Protein AF-A0A2E7UWE5-F1 (afdb_monomer_lite)

Structure (mmCIF, N/CA/C/O backbone):
data_AF-A0A2E7UWE5-F1
#
_entry.id   AF-A0A2E7UWE5-F1
#
loop_
_atom_site.group_PDB
_atom_site.id
_atom_site.type_symbol
_atom_site.label_atom_id
_atom_site.label_alt_id
_atom_site.label_comp_id
_atom_site.label_asym_id
_atom_site.label_entity_id
_atom_site.label_seq_id
_atom_site.pdbx_PDB_ins_code
_atom_site.Cartn_x
_atom_site.Cartn_y
_atom_site.Cartn_z
_atom_site.occupancy
_atom_site.B_iso_or_equiv
_atom_site.auth_seq_id
_atom_site.auth_comp_id
_atom_site.auth_asym_id
_atom_site.auth_atom_id
_atom_site.pdbx_PDB_model_num
ATOM 1 N N . MET A 1 1 ? -16.857 7.565 16.656 1.00 68.12 1 MET A N 1
ATOM 2 C CA . MET A 1 1 ? -16.048 6.486 16.049 1.00 68.12 1 MET A CA 1
ATOM 3 C C . MET A 1 1 ? -14.682 6.529 16.711 1.00 68.12 1 MET A C 1
ATOM 5 O O . MET A 1 1 ? -14.137 7.623 16.801 1.00 68.12 1 MET A O 1
ATOM 9 N N . SER A 1 2 ? -14.185 5.417 17.258 1.00 86.69 2 SER A N 1
ATOM 10 C CA . SER A 1 2 ? -12.888 5.403 17.951 1.00 86.69 2 SER A CA 1
ATOM 11 C C . SER A 1 2 ? -11.738 5.608 16.954 1.00 86.69 2 SER A C 1
ATOM 13 O O . SER A 1 2 ? -11.863 5.292 15.767 1.00 86.69 2 SER A O 1
ATOM 15 N N . ALA A 1 3 ? -10.623 6.180 17.417 1.00 89.25 3 ALA A N 1
ATOM 16 C CA . ALA A 1 3 ? -9.459 6.456 16.570 1.00 89.25 3 ALA A CA 1
ATOM 17 C C . ALA A 1 3 ? -8.911 5.202 15.838 1.00 89.25 3 ALA A C 1
ATOM 19 O O . ALA A 1 3 ? -8.569 5.321 14.654 1.00 89.25 3 ALA A O 1
ATOM 20 N N . PRO A 1 4 ? -8.891 3.994 16.447 1.00 92.88 4 PRO A N 1
ATOM 21 C CA . PRO A 1 4 ? -8.491 2.772 15.747 1.00 92.88 4 PRO A CA 1
ATOM 22 C C . PRO A 1 4 ? -9.419 2.418 14.579 1.00 92.88 4 PRO A C 1
ATOM 24 O O . PRO A 1 4 ? -8.941 2.066 13.506 1.00 92.88 4 PRO A O 1
ATOM 27 N N . ILE A 1 5 ? -10.736 2.611 14.722 1.00 94.62 5 ILE A N 1
ATOM 28 C CA . ILE A 1 5 ? -11.688 2.342 13.633 1.00 94.62 5 ILE A CA 1
ATOM 29 C C . ILE A 1 5 ? -11.432 3.278 12.448 1.00 94.62 5 ILE A C 1
ATOM 31 O O . ILE A 1 5 ? -11.390 2.821 11.309 1.00 94.62 5 ILE A O 1
ATOM 35 N N . VAL A 1 6 ? -11.225 4.576 12.698 1.00 95.62 6 VAL A N 1
ATOM 36 C CA . VAL A 1 6 ? -10.967 5.550 11.621 1.00 95.62 6 VAL A CA 1
ATOM 37 C C . VAL A 1 6 ? -9.660 5.226 10.898 1.00 95.62 6 VAL A C 1
ATOM 39 O O . VAL A 1 6 ? -9.635 5.140 9.671 1.00 95.62 6 VAL A O 1
ATOM 42 N N . THR A 1 7 ? -8.575 5.015 11.647 1.00 96.69 7 THR A N 1
ATOM 43 C CA . THR A 1 7 ? -7.264 4.678 11.063 1.00 96.69 7 THR A CA 1
ATOM 44 C C . THR A 1 7 ? -7.305 3.354 10.306 1.00 96.69 7 THR A C 1
ATOM 46 O O . THR A 1 7 ? -6.751 3.258 9.211 1.00 96.69 7 THR A O 1
ATOM 49 N N . GLY A 1 8 ? -8.023 2.364 10.836 1.00 97.19 8 GLY A N 1
ATOM 50 C CA . GLY A 1 8 ? -8.198 1.075 10.188 1.00 97.19 8 GLY A CA 1
ATOM 51 C C . GLY A 1 8 ? -9.017 1.154 8.902 1.00 97.19 8 GLY A C 1
ATOM 52 O O . GLY A 1 8 ? -8.600 0.615 7.878 1.00 97.19 8 GLY A O 1
ATOM 53 N N . ALA A 1 9 ? -10.122 1.903 8.906 1.00 97.56 9 ALA A N 1
ATOM 54 C CA . ALA A 1 9 ? -10.934 2.134 7.712 1.00 97.56 9 ALA A CA 1
ATOM 55 C C . ALA A 1 9 ? -10.136 2.840 6.603 1.00 97.56 9 ALA A C 1
ATOM 57 O O . ALA A 1 9 ? -10.203 2.431 5.443 1.00 97.56 9 ALA A O 1
ATOM 58 N N . LEU A 1 10 ? -9.334 3.854 6.951 1.00 98.00 10 LEU A N 1
ATOM 59 C CA . LEU A 1 10 ? -8.461 4.543 5.994 1.00 98.00 10 LEU A CA 1
ATOM 60 C C . LEU A 1 10 ? -7.377 3.615 5.429 1.00 98.00 10 LEU A C 1
ATOM 62 O O . LEU A 1 10 ? -7.119 3.642 4.226 1.00 98.00 10 LEU A O 1
ATOM 66 N N . ALA A 1 11 ? -6.770 2.770 6.266 1.00 98.25 11 ALA A N 1
ATOM 67 C CA . ALA A 1 11 ? -5.770 1.799 5.823 1.00 98.25 11 ALA A CA 1
ATOM 68 C C . ALA A 1 11 ? -6.368 0.735 4.886 1.00 98.25 11 ALA A C 1
ATOM 70 O O . ALA A 1 11 ? -5.770 0.429 3.850 1.00 98.25 11 ALA A O 1
ATOM 71 N N . ILE A 1 12 ? -7.574 0.235 5.190 1.00 98.56 12 ILE A N 1
ATOM 72 C CA . ILE A 1 12 ? -8.314 -0.679 4.307 1.00 98.56 12 ILE A CA 1
ATOM 73 C C . ILE A 1 12 ? -8.620 0.010 2.977 1.00 98.56 12 ILE A C 1
ATOM 75 O O . ILE A 1 12 ? -8.325 -0.546 1.921 1.00 98.56 12 ILE A O 1
ATOM 79 N N . ALA A 1 13 ? -9.166 1.229 3.014 1.00 98.31 13 ALA A N 1
ATOM 80 C CA . ALA A 1 13 ? -9.490 1.987 1.810 1.00 98.31 13 ALA A CA 1
ATOM 81 C C . ALA A 1 13 ? -8.250 2.214 0.935 1.00 98.31 13 ALA A C 1
ATOM 83 O O . ALA A 1 13 ? -8.310 2.002 -0.275 1.00 98.31 13 ALA A O 1
ATOM 84 N N . PHE A 1 14 ? -7.113 2.568 1.540 1.00 97.75 14 PHE A N 1
ATOM 85 C CA . PHE A 1 14 ? -5.843 2.711 0.832 1.00 97.75 14 PHE A CA 1
ATOM 86 C C . PHE A 1 14 ? -5.383 1.392 0.197 1.00 97.75 14 PHE A C 1
ATOM 88 O O . PHE A 1 14 ? -5.051 1.367 -0.986 1.00 97.75 14 PHE A O 1
ATOM 95 N N . GLY A 1 15 ? -5.400 0.286 0.946 1.00 97.81 15 GLY A N 1
ATOM 96 C CA . GLY A 1 15 ? -5.010 -1.024 0.427 1.00 97.81 15 GLY A CA 1
ATOM 97 C C . GLY A 1 15 ? -5.907 -1.505 -0.720 1.00 97.81 15 GLY A C 1
ATOM 98 O O . GLY A 1 15 ? -5.404 -1.985 -1.735 1.00 97.81 15 GLY A O 1
ATOM 99 N N . LEU A 1 16 ? -7.226 -1.315 -0.612 1.00 98.06 16 LEU A N 1
ATOM 100 C CA . LEU A 1 16 ? -8.170 -1.613 -1.696 1.00 98.06 16 LEU A CA 1
ATOM 101 C C . LEU A 1 16 ? -7.920 -0.724 -2.914 1.00 98.06 16 LEU A C 1
ATOM 103 O O . LEU A 1 16 ? -7.847 -1.226 -4.034 1.00 98.06 16 LEU A O 1
ATOM 107 N N . PHE A 1 17 ? -7.744 0.581 -2.697 1.00 97.25 17 PHE A N 1
ATOM 108 C CA . PHE A 1 17 ? -7.453 1.539 -3.758 1.00 97.25 17 PHE A CA 1
ATOM 109 C C . PHE A 1 17 ? -6.200 1.142 -4.540 1.00 97.25 17 PHE A C 1
ATOM 111 O O . PHE A 1 17 ? -6.253 1.048 -5.766 1.00 97.25 17 PHE A O 1
ATOM 118 N N . THR A 1 18 ? -5.089 0.842 -3.859 1.00 96.50 18 THR A N 1
ATOM 119 C CA . THR A 1 18 ? -3.856 0.426 -4.544 1.00 96.50 18 THR A CA 1
ATOM 120 C C . THR A 1 18 ? -4.007 -0.931 -5.227 1.00 96.50 18 THR A C 1
ATOM 122 O O . THR A 1 18 ? -3.402 -1.142 -6.276 1.00 96.50 18 THR A O 1
ATOM 125 N N . GLY A 1 19 ? -4.811 -1.845 -4.674 1.00 96.44 19 GLY A N 1
ATOM 126 C CA . GLY A 1 19 ? -5.139 -3.125 -5.301 1.00 96.44 19 GLY A CA 1
ATOM 127 C C . GLY A 1 19 ? -5.901 -2.950 -6.616 1.00 96.44 19 GLY A C 1
ATOM 128 O O . GLY A 1 19 ? -5.487 -3.491 -7.638 1.00 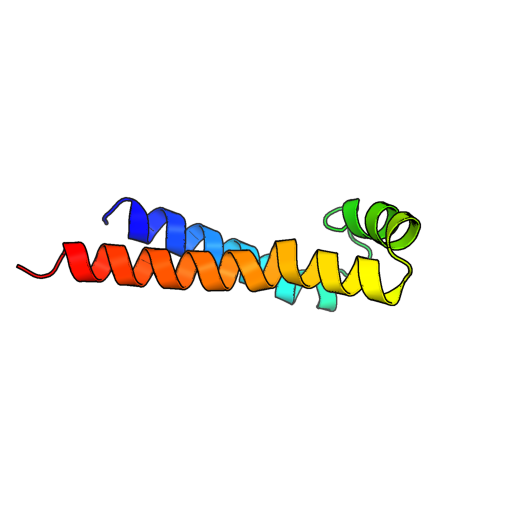96.44 19 GLY A O 1
ATOM 129 N N . VAL A 1 20 ? -6.963 -2.142 -6.616 1.00 96.81 20 VAL A N 1
ATOM 130 C CA . VAL A 1 20 ? -7.780 -1.854 -7.810 1.00 96.81 20 VAL A CA 1
ATOM 131 C C . VAL A 1 20 ? -6.991 -1.052 -8.846 1.00 96.81 20 VAL A C 1
ATOM 133 O O . VAL A 1 20 ? -7.015 -1.383 -10.033 1.00 96.81 20 VAL A O 1
ATOM 136 N N . ALA A 1 21 ? -6.241 -0.034 -8.415 1.00 96.25 21 ALA A N 1
ATOM 137 C CA . ALA A 1 21 ? -5.470 0.832 -9.308 1.00 96.25 21 ALA A CA 1
ATOM 138 C C . ALA A 1 21 ? -4.451 0.058 -10.160 1.00 96.25 21 ALA A C 1
ATOM 140 O O . ALA A 1 21 ? -4.154 0.480 -11.275 1.00 96.25 21 ALA A O 1
ATOM 141 N N . ARG A 1 22 ? -3.960 -1.100 -9.693 1.00 94.50 22 ARG A N 1
ATOM 142 C CA . ARG A 1 22 ? -3.057 -1.963 -10.477 1.00 94.50 22 ARG A CA 1
ATOM 143 C C . ARG A 1 22 ? -3.705 -2.538 -11.730 1.00 94.50 22 ARG A C 1
ATOM 145 O O . ARG A 1 22 ? -2.991 -2.815 -12.681 1.00 94.50 22 ARG A O 1
ATOM 152 N N . PHE A 1 23 ? -5.020 -2.728 -11.731 1.00 94.38 23 PHE A N 1
ATOM 153 C CA . PHE A 1 23 ? -5.749 -3.271 -12.879 1.00 94.38 23 PHE A CA 1
ATOM 154 C C . PHE A 1 23 ? -6.333 -2.167 -13.758 1.00 94.38 23 PHE A C 1
ATOM 156 O O . PHE A 1 23 ? -6.410 -2.327 -14.971 1.00 94.38 23 PHE A O 1
ATOM 163 N N . VAL A 1 24 ? -6.724 -1.043 -13.154 1.00 95.94 24 VAL A N 1
ATOM 164 C CA . VAL A 1 24 ? -7.371 0.068 -13.868 1.00 95.94 24 VAL A CA 1
ATOM 165 C C . VAL A 1 24 ? -6.352 1.033 -14.483 1.00 95.94 24 VAL A C 1
ATOM 167 O O . VAL A 1 24 ? -6.578 1.547 -15.573 1.00 95.94 24 VAL A O 1
ATOM 170 N N . ALA A 1 25 ? -5.232 1.288 -13.801 1.00 93.25 25 ALA A N 1
ATOM 171 C CA . ALA A 1 25 ? -4.209 2.241 -14.233 1.00 93.25 25 ALA A CA 1
ATOM 172 C C . ALA A 1 25 ? -2.781 1.759 -13.877 1.00 93.25 25 ALA A C 1
ATOM 174 O O . ALA A 1 25 ? -2.070 2.438 -13.122 1.00 93.25 25 ALA A O 1
ATOM 175 N N . PRO A 1 26 ? -2.344 0.595 -14.409 1.00 87.19 26 PRO A N 1
ATOM 176 C CA . PRO A 1 26 ? -1.065 -0.040 -14.063 1.00 87.19 26 PRO A CA 1
ATOM 177 C C . PRO A 1 26 ? 0.167 0.839 -14.317 1.00 87.19 26 PRO A C 1
ATOM 179 O O . PRO A 1 26 ? 1.155 0.716 -13.599 1.00 87.19 26 PRO A O 1
ATOM 182 N N . GLU A 1 27 ? 0.104 1.742 -15.298 1.00 89.06 27 GLU A N 1
ATOM 183 C CA . GLU A 1 27 ? 1.212 2.638 -15.670 1.00 89.06 27 GLU A CA 1
ATOM 184 C C . GLU A 1 27 ? 1.098 4.043 -15.053 1.00 89.06 27 GLU A C 1
ATOM 186 O O . GLU A 1 27 ? 1.819 4.966 -15.428 1.00 89.06 27 GLU A O 1
ATOM 191 N N . SER A 1 28 ? 0.185 4.243 -14.097 1.00 90.06 28 SER A N 1
ATOM 192 C CA . SER A 1 28 ? 0.029 5.550 -13.455 1.00 90.06 28 SER A CA 1
ATOM 193 C C . SER A 1 28 ? 1.222 5.917 -12.564 1.00 90.06 28 SER A C 1
ATOM 195 O O . SER A 1 28 ? 1.885 5.067 -11.963 1.00 90.06 28 SER A O 1
ATOM 197 N N . ALA A 1 29 ? 1.432 7.225 -12.380 1.00 90.94 29 ALA A N 1
ATOM 198 C CA . ALA A 1 29 ? 2.466 7.772 -11.496 1.00 90.94 29 ALA A CA 1
ATOM 199 C C . ALA A 1 29 ? 2.333 7.329 -10.020 1.00 90.94 29 ALA A C 1
ATOM 201 O O . ALA A 1 29 ? 3.294 7.426 -9.251 1.00 90.94 29 ALA A O 1
ATOM 202 N N . LEU A 1 30 ? 1.171 6.790 -9.626 1.00 90.31 30 LEU A N 1
ATOM 203 C CA . LEU A 1 30 ? 0.936 6.189 -8.309 1.00 90.31 30 LEU A CA 1
ATOM 204 C C . LEU A 1 30 ? 1.898 5.023 -8.028 1.00 90.31 30 LEU A C 1
ATOM 206 O O . LEU A 1 30 ? 2.253 4.782 -6.876 1.00 90.31 30 LEU A O 1
ATOM 210 N N . PHE A 1 31 ? 2.371 4.339 -9.075 1.00 94.06 31 PHE A N 1
ATOM 211 C CA . PHE A 1 31 ? 3.325 3.230 -8.990 1.00 94.06 31 PHE A CA 1
ATOM 212 C C . PHE A 1 31 ? 4.782 3.664 -9.203 1.00 94.06 31 PHE A C 1
ATOM 214 O O . PHE A 1 31 ? 5.643 2.827 -9.457 1.00 94.06 31 PHE A O 1
ATOM 221 N N . SER A 1 32 ? 5.105 4.953 -9.043 1.00 93.31 32 SER A N 1
ATOM 222 C CA . SER A 1 32 ? 6.467 5.497 -9.230 1.00 93.31 32 SER A CA 1
ATOM 223 C C . SER A 1 32 ? 7.561 4.821 -8.386 1.00 93.31 32 SER A C 1
ATOM 225 O O . SER A 1 32 ? 8.744 4.927 -8.706 1.00 93.31 32 SER A O 1
ATOM 227 N N . LYS A 1 33 ? 7.198 4.109 -7.311 1.00 94.88 33 LYS A N 1
ATOM 228 C CA . LYS A 1 33 ? 8.132 3.332 -6.477 1.00 94.88 33 LYS A CA 1
ATOM 229 C C . LYS A 1 33 ? 8.359 1.899 -6.963 1.00 94.88 33 LYS A C 1
ATOM 231 O O . LYS A 1 33 ? 9.302 1.264 -6.498 1.00 94.88 33 LYS A O 1
ATOM 236 N N . LEU A 1 34 ? 7.555 1.402 -7.900 1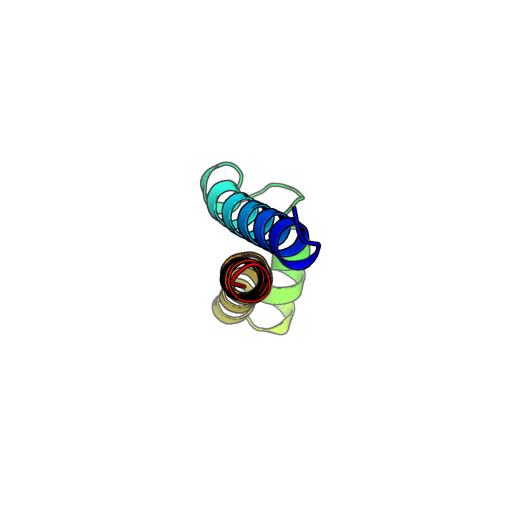.00 95.69 34 LE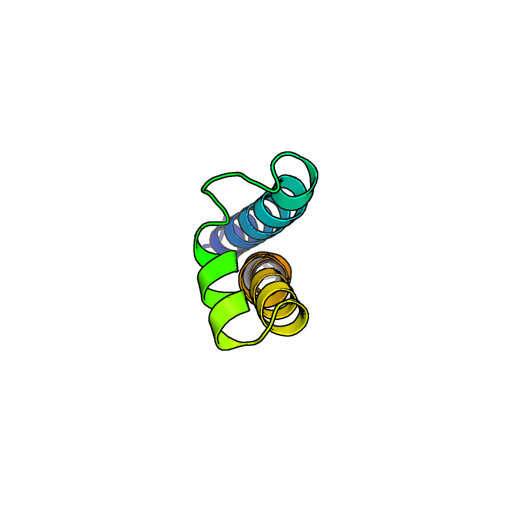U A N 1
ATOM 237 C CA . LEU A 1 34 ? 7.655 0.039 -8.412 1.00 95.69 34 LEU A CA 1
ATOM 238 C C . LEU A 1 34 ? 8.961 -0.190 -9.179 1.00 95.69 34 LEU A C 1
ATOM 240 O O . LEU A 1 34 ? 9.678 -1.137 -8.870 1.00 95.69 34 LEU A O 1
ATOM 244 N N . GLU A 1 35 ? 9.305 0.680 -10.131 1.00 95.81 35 GLU A N 1
ATOM 245 C CA . GLU A 1 35 ? 10.533 0.526 -10.927 1.00 95.81 35 GLU A CA 1
ATOM 246 C C . GLU A 1 35 ? 11.815 0.599 -10.077 1.00 95.81 35 GLU A C 1
ATOM 248 O O . GLU A 1 35 ? 12.640 -0.313 -10.177 1.00 95.81 35 GLU A O 1
ATOM 253 N N . PRO A 1 36 ? 11.973 1.560 -9.143 1.00 97.00 36 PRO A N 1
ATOM 254 C CA . PRO A 1 36 ? 13.081 1.530 -8.187 1.00 97.00 36 PRO A CA 1
ATOM 255 C C . PRO A 1 36 ? 13.156 0.233 -7.365 1.00 97.00 36 PRO A C 1
ATOM 257 O O . PRO A 1 36 ? 14.248 -0.272 -7.097 1.00 97.00 36 PRO A O 1
ATOM 260 N N . MET A 1 37 ? 12.013 -0.337 -6.964 1.00 97.44 37 MET A N 1
ATOM 261 C CA . MET A 1 37 ? 11.987 -1.614 -6.243 1.00 97.44 37 MET A CA 1
ATOM 262 C C . MET A 1 37 ? 12.387 -2.789 -7.139 1.00 97.44 37 MET A C 1
ATOM 264 O O . MET A 1 37 ? 13.152 -3.645 -6.695 1.00 97.44 37 MET A O 1
ATOM 268 N N . LYS A 1 38 ? 11.930 -2.830 -8.395 1.00 97.69 38 LYS A N 1
ATOM 269 C CA . LYS A 1 38 ? 12.342 -3.853 -9.369 1.00 97.69 38 LYS A CA 1
ATOM 270 C C . LYS A 1 38 ? 13.838 -3.785 -9.665 1.00 97.69 38 LYS A C 1
ATOM 272 O O . LYS A 1 38 ? 14.484 -4.826 -9.717 1.00 97.69 38 LYS A O 1
ATOM 277 N N . ALA A 1 39 ? 14.399 -2.583 -9.789 1.00 98.00 39 ALA A N 1
ATOM 278 C CA . ALA A 1 39 ? 15.834 -2.395 -9.997 1.00 98.00 39 ALA A CA 1
ATOM 279 C C . ALA A 1 39 ? 16.670 -2.949 -8.830 1.00 98.00 39 ALA A C 1
ATOM 281 O O . ALA A 1 39 ? 17.753 -3.487 -9.044 1.00 98.00 39 ALA A O 1
ATOM 282 N N .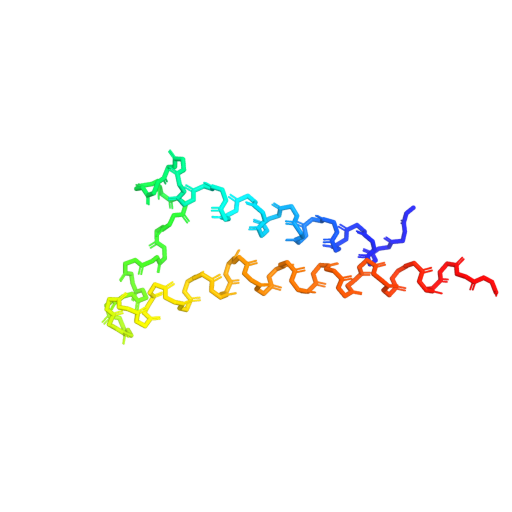 ARG A 1 40 ? 16.161 -2.856 -7.594 1.00 98.06 40 ARG A N 1
ATOM 283 C CA . ARG A 1 40 ? 16.868 -3.321 -6.391 1.00 98.06 40 ARG A CA 1
ATOM 284 C C . ARG A 1 40 ? 16.669 -4.806 -6.080 1.00 98.06 40 ARG A C 1
ATOM 286 O O . ARG A 1 40 ? 17.595 -5.446 -5.594 1.00 98.06 40 ARG A O 1
ATOM 293 N N . PHE A 1 41 ? 15.471 -5.338 -6.303 1.00 97.50 41 PHE A N 1
ATOM 294 C CA . PHE A 1 41 ? 15.073 -6.680 -5.850 1.00 97.50 41 PHE A CA 1
ATOM 295 C C . PHE A 1 41 ? 14.733 -7.638 -7.003 1.00 97.50 41 PHE A C 1
ATOM 297 O O . PHE A 1 41 ? 14.205 -8.727 -6.776 1.00 97.50 41 PHE A O 1
ATOM 304 N N . GLY A 1 42 ? 15.009 -7.236 -8.244 1.00 98.06 42 GLY A N 1
ATOM 305 C CA . GLY A 1 42 ? 14.596 -7.945 -9.452 1.00 98.06 42 GLY A CA 1
ATOM 306 C C . GLY A 1 42 ? 13.121 -7.720 -9.795 1.00 98.06 42 GLY A C 1
ATOM 307 O O . GLY A 1 42 ? 12.325 -7.264 -8.973 1.00 98.06 42 GLY A O 1
ATOM 308 N N . ALA A 1 43 ? 12.733 -8.067 -11.025 1.00 96.75 43 ALA A N 1
ATOM 309 C CA . ALA A 1 43 ? 11.385 -7.808 -11.538 1.00 96.75 43 ALA A CA 1
ATOM 310 C C . ALA A 1 43 ? 10.281 -8.446 -10.673 1.00 96.75 43 ALA A C 1
ATOM 312 O O . ALA A 1 43 ? 9.327 -7.770 -10.279 1.00 96.75 43 ALA A O 1
ATOM 313 N N . VAL A 1 44 ? 10.432 -9.733 -10.339 1.00 97.31 44 VAL A N 1
ATOM 314 C CA . VAL A 1 44 ? 9.463 -10.468 -9.509 1.00 97.31 44 VAL A CA 1
ATOM 315 C C . VAL A 1 44 ? 9.523 -9.986 -8.059 1.00 97.31 44 VAL A C 1
ATOM 317 O O . VAL A 1 44 ? 8.497 -9.605 -7.506 1.00 97.31 44 VAL A O 1
ATOM 320 N N . GLY A 1 45 ? 10.717 -9.924 -7.458 1.00 98.12 45 GLY A N 1
ATOM 321 C CA . GLY A 1 45 ? 10.886 -9.537 -6.053 1.00 98.12 45 GLY A CA 1
ATOM 322 C C . GLY A 1 45 ? 10.410 -8.114 -5.756 1.00 98.12 45 GLY A C 1
ATOM 323 O O . GLY A 1 45 ? 9.674 -7.899 -4.795 1.00 98.12 45 GLY A O 1
ATOM 324 N N . GLY A 1 46 ? 10.751 -7.152 -6.616 1.00 97.62 46 GLY A N 1
ATOM 325 C CA . GLY A 1 46 ? 10.307 -5.764 -6.485 1.00 97.62 46 GLY A CA 1
ATOM 326 C C . GLY A 1 46 ? 8.796 -5.609 -6.641 1.00 97.62 46 GLY A C 1
ATOM 327 O O . GLY A 1 46 ? 8.173 -4.875 -5.876 1.00 97.62 46 GLY A O 1
ATOM 328 N N . THR A 1 47 ? 8.186 -6.348 -7.573 1.00 96.88 47 THR A N 1
ATOM 329 C CA . THR A 1 47 ? 6.726 -6.346 -7.748 1.00 96.88 47 THR A CA 1
ATOM 330 C C . THR A 1 47 ? 6.021 -6.947 -6.538 1.00 96.88 47 THR A C 1
ATOM 332 O O . THR A 1 47 ? 5.101 -6.325 -6.003 1.00 96.88 47 THR A O 1
ATOM 335 N N . THR A 1 48 ? 6.481 -8.106 -6.060 1.00 98.06 48 THR A N 1
ATOM 336 C CA . THR A 1 48 ? 5.940 -8.755 -4.860 1.00 98.06 48 THR A CA 1
ATOM 337 C C . THR A 1 48 ? 6.055 -7.838 -3.649 1.00 98.06 48 THR A C 1
ATOM 339 O O . THR A 1 48 ? 5.058 -7.602 -2.971 1.00 98.06 48 THR A O 1
ATOM 342 N N . LEU A 1 49 ? 7.227 -7.240 -3.411 1.00 98.06 49 LEU A N 1
ATOM 343 C CA . LEU A 1 49 ? 7.429 -6.313 -2.298 1.00 98.06 49 LEU A CA 1
ATOM 344 C C . LEU A 1 49 ? 6.499 -5.096 -2.397 1.00 98.06 49 LEU A C 1
ATOM 346 O O . LEU A 1 49 ? 5.890 -4.710 -1.401 1.00 98.06 49 LEU A O 1
ATOM 350 N N . HIS A 1 50 ? 6.329 -4.531 -3.595 1.00 97.38 50 HIS A N 1
ATOM 351 C CA . HIS A 1 50 ? 5.422 -3.407 -3.816 1.00 97.38 50 HIS A CA 1
ATOM 352 C C . HIS A 1 50 ? 3.960 -3.782 -3.527 1.00 97.38 50 HIS A C 1
ATOM 354 O O . HIS A 1 50 ? 3.205 -2.977 -2.987 1.00 97.38 50 HIS A O 1
ATOM 360 N N . VAL A 1 51 ? 3.514 -4.984 -3.905 1.00 97.81 51 VAL A N 1
ATOM 361 C CA . VAL A 1 51 ? 2.162 -5.484 -3.580 1.00 97.81 51 VAL A CA 1
ATOM 362 C C . VAL A 1 51 ? 2.007 -5.688 -2.078 1.00 97.81 51 VAL A C 1
ATOM 364 O O . VAL A 1 51 ? 1.046 -5.194 -1.488 1.00 97.81 51 VAL A O 1
ATOM 367 N N . MET A 1 52 ? 2.972 -6.346 -1.443 1.00 98.12 52 MET A N 1
ATOM 368 C CA . MET A 1 52 ? 2.924 -6.608 -0.008 1.00 98.12 52 MET A CA 1
ATOM 369 C C . MET A 1 52 ? 2.876 -5.309 0.800 1.00 98.12 52 MET A C 1
ATOM 371 O O . MET A 1 52 ? 2.003 -5.156 1.648 1.00 98.12 52 MET A O 1
ATOM 375 N N . ALA A 1 53 ? 3.753 -4.349 0.500 1.00 97.38 53 ALA A N 1
ATOM 376 C CA . ALA A 1 53 ? 3.886 -3.116 1.272 1.00 97.38 53 ALA A CA 1
ATOM 377 C C . ALA A 1 53 ? 2.713 -2.140 1.093 1.00 97.38 53 ALA A C 1
ATOM 379 O O . ALA A 1 53 ? 2.308 -1.499 2.058 1.00 97.38 53 ALA A O 1
ATOM 380 N N . TYR A 1 54 ? 2.166 -2.017 -0.121 1.00 96.44 54 TYR A N 1
ATOM 381 C CA . TYR A 1 54 ? 1.159 -0.990 -0.427 1.00 96.44 54 TYR A CA 1
ATOM 382 C C . TYR A 1 54 ? -0.276 -1.512 -0.505 1.00 96.44 54 TYR A C 1
ATOM 384 O O . TYR A 1 54 ? -1.201 -0.704 -0.497 1.00 96.44 54 TYR A O 1
ATOM 392 N N . THR A 1 55 ? -0.479 -2.829 -0.580 1.00 97.62 55 THR A N 1
ATOM 393 C CA . THR A 1 55 ? -1.811 -3.442 -0.691 1.00 97.62 55 THR A CA 1
ATOM 394 C C . THR A 1 55 ? -2.077 -4.370 0.491 1.00 97.62 55 THR A C 1
ATOM 396 O O . THR A 1 55 ? -2.965 -4.092 1.290 1.00 97.62 55 THR A O 1
ATOM 399 N N . ILE A 1 56 ? -1.284 -5.431 0.666 1.00 98.12 56 ILE A N 1
ATOM 400 C CA . ILE A 1 56 ? -1.574 -6.465 1.677 1.00 98.12 56 ILE A CA 1
ATOM 401 C C . ILE A 1 56 ? -1.378 -5.949 3.107 1.00 98.12 56 ILE A C 1
ATOM 403 O O . ILE A 1 56 ? -2.255 -6.132 3.947 1.00 98.12 56 ILE A O 1
ATOM 407 N N . MET A 1 57 ? -0.260 -5.271 3.380 1.00 98.25 57 MET A N 1
ATOM 408 C CA . MET A 1 57 ? 0.046 -4.733 4.709 1.00 98.25 57 MET A CA 1
ATOM 409 C C . MET A 1 57 ? -1.001 -3.707 5.182 1.00 98.25 57 MET A C 1
ATOM 411 O O . MET A 1 57 ? -1.503 -3.883 6.290 1.00 98.25 57 MET A O 1
ATOM 415 N N . PRO A 1 58 ? -1.408 -2.695 4.384 1.00 98.31 58 PRO A N 1
ATOM 416 C CA . PRO A 1 58 ? -2.473 -1.772 4.780 1.00 98.31 58 PRO A CA 1
ATOM 417 C C . PRO A 1 58 ? -3.822 -2.450 5.028 1.00 98.31 58 PRO A C 1
ATOM 419 O O . PRO A 1 58 ? -4.498 -2.100 5.992 1.00 98.31 58 PRO A O 1
ATOM 422 N N . LEU A 1 59 ? -4.197 -3.444 4.211 1.00 98.50 59 LEU A N 1
ATOM 423 C CA . LEU A 1 59 ? -5.424 -4.218 4.426 1.00 98.50 59 LEU A CA 1
ATOM 424 C C . LEU A 1 59 ? -5.377 -4.971 5.760 1.00 98.50 59 LEU A C 1
ATOM 426 O O . LEU A 1 59 ? -6.289 -4.835 6.570 1.00 98.50 59 LEU A O 1
ATOM 430 N N . GLY A 1 60 ? -4.305 -5.728 6.007 1.00 98.19 60 GLY A N 1
ATOM 431 C CA . GLY A 1 60 ? -4.142 -6.496 7.242 1.00 98.19 60 GLY A CA 1
ATOM 432 C C . GLY A 1 60 ? -4.085 -5.601 8.479 1.00 98.19 60 GLY A C 1
ATOM 433 O O . GLY A 1 60 ? -4.821 -5.827 9.438 1.00 98.19 60 GLY A O 1
ATOM 434 N N . PHE A 1 61 ? -3.269 -4.542 8.432 1.00 98.00 61 PHE A N 1
ATOM 435 C CA . PHE A 1 61 ? -3.183 -3.547 9.502 1.00 98.00 61 PHE A CA 1
ATOM 436 C C . PHE A 1 61 ? -4.544 -2.908 9.779 1.00 98.00 61 PHE A C 1
ATOM 438 O O . PHE A 1 61 ? -4.963 -2.810 10.930 1.00 98.00 61 PHE A O 1
ATOM 445 N N . GLY A 1 62 ? -5.265 -2.513 8.729 1.00 97.88 62 GLY A N 1
ATOM 446 C CA . GLY A 1 62 ? -6.550 -1.860 8.894 1.00 97.88 62 GLY A CA 1
ATOM 447 C C . GLY A 1 62 ? -7.629 -2.776 9.469 1.00 97.88 62 GL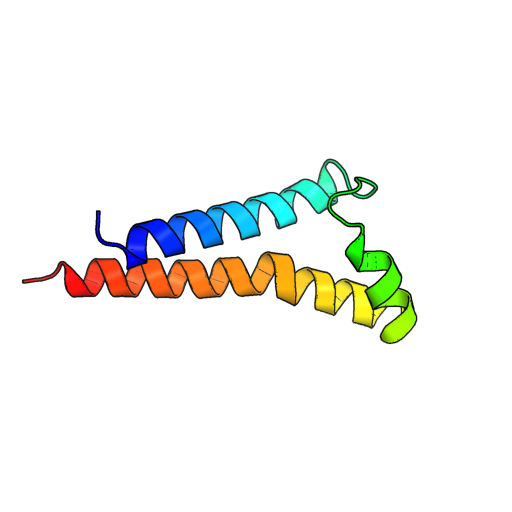Y A C 1
ATOM 448 O O . GLY A 1 62 ? -8.384 -2.341 10.335 1.00 97.88 62 GLY A O 1
ATOM 449 N N . VAL A 1 63 ? -7.653 -4.055 9.076 1.00 98.00 63 VAL A N 1
ATOM 450 C CA . VAL A 1 63 ? -8.537 -5.065 9.687 1.00 98.00 63 VAL A CA 1
ATOM 451 C C . VAL A 1 63 ? -8.244 -5.208 11.181 1.00 98.00 63 VAL A C 1
ATOM 453 O O . VAL A 1 63 ? -9.172 -5.145 11.983 1.00 98.00 63 VAL A O 1
ATOM 456 N N . VAL A 1 64 ? -6.971 -5.331 11.572 1.00 97.75 64 VAL A N 1
ATOM 457 C CA . VAL A 1 64 ? -6.579 -5.429 12.990 1.00 97.75 64 VAL A CA 1
ATOM 458 C C . VAL A 1 64 ? -7.032 -4.197 13.781 1.00 97.75 64 VAL A C 1
ATOM 460 O O . VAL A 1 64 ? -7.643 -4.348 14.836 1.00 97.75 64 VAL A O 1
ATOM 463 N N . GLN A 1 65 ? -6.807 -2.993 13.252 1.00 97.38 65 GLN A N 1
ATOM 464 C CA . GLN A 1 65 ? -7.196 -1.735 13.902 1.00 97.38 65 GLN A CA 1
ATOM 465 C C . GLN A 1 65 ? -8.715 -1.594 14.078 1.00 97.38 65 GLN A C 1
ATOM 467 O O . GLN A 1 65 ? -9.179 -1.149 15.129 1.00 97.38 65 GLN A O 1
ATOM 472 N N . VAL A 1 66 ? -9.504 -1.988 13.072 1.00 96.62 66 VAL A N 1
ATOM 473 C CA . VAL A 1 66 ? -10.972 -1.978 13.176 1.00 96.62 66 VAL A CA 1
ATOM 474 C C . VAL A 1 66 ? -11.437 -2.960 14.249 1.00 96.62 66 VAL A C 1
ATOM 476 O O . VAL A 1 66 ? -12.246 -2.584 15.093 1.00 96.62 66 VAL A O 1
ATOM 479 N N . LEU A 1 67 ? -10.898 -4.184 14.263 1.00 95.75 67 LEU A N 1
ATOM 480 C CA . LEU A 1 67 ? -11.254 -5.198 15.260 1.00 95.75 67 LEU A CA 1
ATOM 481 C C . LEU A 1 67 ? -10.905 -4.753 16.687 1.00 95.75 67 LEU A C 1
ATOM 483 O O . LEU A 1 67 ? -11.724 -4.914 17.589 1.00 95.75 67 LEU A O 1
ATOM 487 N N . GLN A 1 68 ? -9.732 -4.146 16.888 1.00 94.81 68 GLN A N 1
ATOM 488 C CA . GLN A 1 68 ? -9.333 -3.578 18.180 1.00 94.81 68 GLN A CA 1
ATOM 489 C C . GLN A 1 68 ? -10.279 -2.458 18.618 1.00 94.81 68 GLN A C 1
ATOM 491 O O . GLN A 1 68 ? -10.806 -2.497 19.725 1.00 94.81 68 GLN A O 1
ATOM 496 N N . GLY A 1 69 ? -10.571 -1.504 17.731 1.00 93.19 69 GLY A N 1
ATOM 497 C CA . GLY A 1 69 ? -11.468 -0.398 18.057 1.00 93.19 69 GLY A CA 1
ATOM 498 C C . GLY A 1 69 ? -12.921 -0.822 18.297 1.00 93.19 69 GLY A C 1
ATOM 499 O O . GLY A 1 69 ? -13.634 -0.127 19.019 1.00 93.19 69 GLY A O 1
ATOM 500 N N . MET A 1 70 ? -13.363 -1.944 17.717 1.00 91.88 70 MET A N 1
ATOM 501 C CA . MET A 1 70 ? -14.649 -2.571 18.042 1.00 91.88 70 MET A CA 1
ATOM 502 C C . MET A 1 70 ? -14.616 -3.241 19.420 1.00 91.88 70 MET A C 1
ATOM 504 O O . MET A 1 70 ? -15.566 -3.079 20.180 1.00 91.88 70 MET A O 1
ATOM 508 N N . ALA A 1 71 ? -13.529 -3.944 19.754 1.00 90.12 71 ALA A N 1
ATOM 509 C CA . ALA A 1 71 ? -13.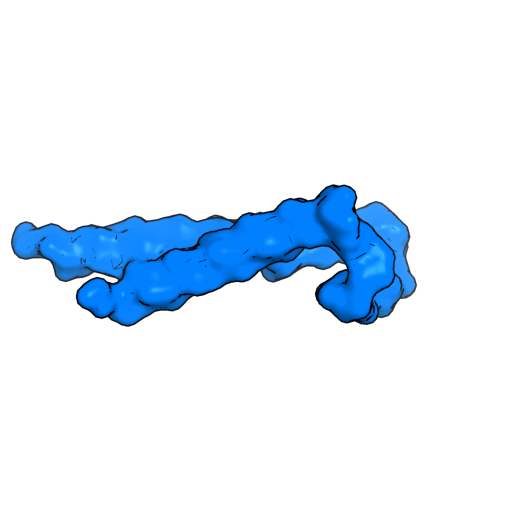358 -4.598 21.051 1.00 90.12 71 ALA A CA 1
ATOM 510 C C . ALA A 1 71 ? -13.269 -3.590 22.213 1.00 90.12 71 ALA A C 1
ATOM 512 O O . ALA A 1 71 ? -13.852 -3.826 23.268 1.00 90.12 71 ALA A O 1
ATOM 513 N N . GLU A 1 72 ? -12.618 -2.442 22.007 1.00 84.44 72 GLU A N 1
ATOM 514 C CA . GLU A 1 72 ? -12.575 -1.327 22.970 1.00 84.44 72 GLU A CA 1
ATOM 515 C C . GLU A 1 72 ? -13.957 -0.708 23.246 1.00 84.44 72 GLU A C 1
ATOM 517 O O . GLU A 1 72 ? -14.161 -0.084 24.284 1.00 84.44 72 GLU A O 1
ATOM 522 N N . GLY A 1 73 ? -14.905 -0.848 22.313 1.00 68.50 73 GLY A N 1
ATOM 523 C CA . GLY A 1 73 ? -16.275 -0.348 22.445 1.00 68.50 73 GLY A CA 1
ATOM 524 C C . GLY A 1 73 ? -17.249 -1.326 23.108 1.00 68.50 73 GLY A C 1
ATOM 525 O O . GLY A 1 73 ? -18.425 -0.986 23.247 1.00 68.50 73 GLY A O 1
ATOM 526 N N . THR A 1 74 ? -16.794 -2.526 23.483 1.00 57.47 74 THR A N 1
ATOM 527 C CA . THR A 1 74 ? -17.594 -3.513 24.224 1.00 57.47 74 THR A CA 1
ATOM 528 C C . THR A 1 74 ? -17.513 -3.189 25.723 1.00 57.47 74 THR A C 1
ATOM 530 O O . THR A 1 74 ? -16.397 -3.152 26.240 1.00 57.47 74 THR A O 1
ATOM 533 N N . PRO A 1 75 ? -18.641 -2.900 26.404 1.00 50.66 75 PRO A N 1
ATOM 534 C CA . PRO A 1 75 ? -18.658 -2.568 27.830 1.00 50.66 75 PRO A CA 1
ATOM 535 C C . PRO A 1 75 ? -18.264 -3.742 28.733 1.00 50.66 75 PRO A C 1
ATOM 537 O O . PRO A 1 75 ? -18.485 -4.908 28.330 1.00 50.66 75 PRO A O 1
#

Foldseek 3Di:
DDPLLVQLVVLLVQLVVVVVCCVVPVPDCVCVQQVVQCVVLNNVGSNVVCNCPRHVVSNVSSVVSNVVRVVVPDD

Sequence (75 aa):
MSAPIVTGALAIAFGLFTGVARFVAPESALFSKLEPMKARFGAVGGTTLHVMAYTIMPLGFGVVQVLQGMAEGTP

pLDDT: mean 93.91, std 8.53, range [50.66, 98.56]

Radius of gyration: 15.02 Å; chains: 1; bounding box: 36×18×44 Å

Secondary structure (DSSP, 8-state):
--HHHHHHHHHHHHHHHHHHHHHH-TTSGGGTTHHHHHHHHHHHHHHHHHHIIIIIHHHHHHHHHHHHHHHTT--